Protein AF-A0A2D4G694-F1 (afdb_monomer)

Secondary structure (DSSP, 8-state):
-HHHHHHHHHHHHHHHHHTT--THHHHHHHHHHHHHS----TTSPPPP--SHHHHHHHHHHHHHHHHHHHHHHHHHHGGGSSS-HHHHHHHHTT----PPPTTSHHHHHH-

Structure (mmCIF, N/CA/C/O backbone):
data_AF-A0A2D4G694-F1
#
_entry.id   AF-A0A2D4G694-F1
#
loop_
_atom_site.group_PDB
_atom_site.id
_atom_site.type_symbol
_atom_site.label_atom_id
_atom_site.label_alt_id
_atom_site.label_comp_id
_atom_site.label_asym_id
_atom_site.label_entity_id
_atom_site.label_seq_id
_atom_site.pdbx_PDB_ins_code
_atom_site.Cartn_x
_atom_site.Cartn_y
_atom_site.Cartn_z
_atom_site.occupancy
_atom_site.B_iso_or_equiv
_atom_site.auth_seq_id
_atom_site.auth_comp_id
_atom_site.auth_asym_id
_atom_site.auth_atom_id
_atom_site.pdbx_PDB_model_num
ATOM 1 N N . GLU A 1 1 ? 14.574 1.751 2.445 1.00 80.50 1 GLU A N 1
ATOM 2 C CA . GLU A 1 1 ? 14.260 2.100 3.844 1.00 80.50 1 GLU A CA 1
ATOM 3 C C . GLU A 1 1 ? 12.812 2.546 4.021 1.00 80.50 1 GLU A C 1
ATOM 5 O O . GLU A 1 1 ? 12.095 1.876 4.748 1.00 80.50 1 GLU A O 1
ATOM 10 N N . GLN A 1 2 ? 12.331 3.571 3.306 1.00 91.31 2 GLN A N 1
ATOM 11 C CA . GLN A 1 2 ? 10.961 4.085 3.483 1.00 91.31 2 GLN A CA 1
ATOM 12 C C . GLN A 1 2 ? 9.839 3.073 3.176 1.00 91.31 2 GLN A C 1
ATOM 14 O O . GLN A 1 2 ? 8.972 2.875 4.018 1.00 91.31 2 GLN A O 1
ATOM 19 N N . ILE A 1 3 ? 9.884 2.369 2.035 1.00 94.50 3 ILE A N 1
ATOM 20 C CA . ILE A 1 3 ? 8.874 1.343 1.687 1.00 94.50 3 ILE A CA 1
ATOM 21 C C . ILE A 1 3 ? 8.835 0.216 2.726 1.00 94.50 3 ILE A C 1
ATOM 23 O O . ILE A 1 3 ? 7.771 -0.180 3.187 1.00 94.50 3 ILE A O 1
ATOM 27 N N . GLN A 1 4 ? 10.004 -0.252 3.171 1.00 95.25 4 GLN A N 1
ATOM 28 C CA . GLN A 1 4 ? 10.092 -1.274 4.213 1.00 95.25 4 GLN A CA 1
ATOM 29 C C . GLN A 1 4 ? 9.545 -0.767 5.556 1.00 95.25 4 GLN A C 1
ATOM 31 O O . GLN A 1 4 ? 8.874 -1.513 6.265 1.00 95.25 4 GLN A O 1
ATOM 36 N N . ALA A 1 5 ? 9.795 0.499 5.903 1.00 96.38 5 ALA A N 1
ATOM 37 C CA . ALA A 1 5 ? 9.192 1.128 7.074 1.00 96.38 5 ALA A CA 1
ATOM 38 C C . ALA A 1 5 ? 7.664 1.256 6.936 1.00 96.38 5 ALA A C 1
ATOM 40 O O . ALA A 1 5 ? 6.967 1.055 7.924 1.00 96.38 5 ALA A O 1
ATOM 41 N N . GLY A 1 6 ? 7.155 1.513 5.726 1.00 97.75 6 GLY A N 1
ATOM 42 C CA . GLY A 1 6 ? 5.727 1.488 5.400 1.00 97.75 6 GLY A CA 1
ATOM 43 C C . GLY A 1 6 ? 5.088 0.117 5.606 1.00 97.75 6 GLY A C 1
ATOM 44 O O . GLY A 1 6 ? 4.036 0.024 6.226 1.00 97.75 6 GLY A O 1
ATOM 45 N N . TYR A 1 7 ? 5.741 -0.964 5.169 1.00 98.06 7 TYR A N 1
ATOM 46 C CA . TYR A 1 7 ? 5.254 -2.322 5.445 1.00 98.06 7 TYR A CA 1
ATOM 47 C C . TYR A 1 7 ? 5.227 -2.625 6.947 1.00 98.06 7 TYR A C 1
ATOM 49 O O . TYR A 1 7 ? 4.251 -3.183 7.442 1.00 98.06 7 TYR A O 1
ATOM 57 N N . ARG A 1 8 ? 6.263 -2.222 7.695 1.00 98.06 8 ARG A N 1
ATOM 58 C CA . ARG A 1 8 ? 6.315 -2.421 9.155 1.00 98.06 8 ARG A CA 1
ATOM 59 C C . ARG A 1 8 ? 5.211 -1.660 9.890 1.00 98.06 8 ARG A C 1
ATOM 61 O O . ARG A 1 8 ? 4.634 -2.199 10.829 1.00 98.06 8 ARG A O 1
ATOM 68 N N . SER A 1 9 ? 4.903 -0.427 9.490 1.00 98.00 9 SER A N 1
ATOM 69 C CA . SER A 1 9 ? 3.782 0.315 10.080 1.00 98.00 9 SER A CA 1
ATOM 70 C C . SER A 1 9 ? 2.431 -0.273 9.664 1.00 98.00 9 SER A C 1
ATOM 72 O O . SER A 1 9 ? 1.537 -0.379 10.499 1.00 98.00 9 SER A O 1
ATOM 74 N N . LEU A 1 10 ? 2.295 -0.769 8.431 1.00 97.69 10 LEU A N 1
ATOM 75 C CA . LEU A 1 10 ? 1.078 -1.447 7.976 1.00 97.69 10 LEU A CA 1
ATOM 76 C C . LEU A 1 10 ? 0.824 -2.771 8.725 1.00 97.69 10 LEU A C 1
ATOM 78 O O . LEU A 1 10 ? -0.321 -3.085 9.040 1.00 97.69 10 LEU A O 1
ATOM 82 N N . GLN A 1 11 ? 1.873 -3.506 9.111 1.00 97.88 11 GLN A N 1
ATOM 83 C CA . GLN A 1 11 ? 1.762 -4.691 9.979 1.00 97.88 11 GLN A CA 1
ATOM 84 C C . GLN A 1 11 ? 1.180 -4.361 11.363 1.00 97.88 11 GLN A C 1
ATOM 86 O O . GLN A 1 11 ? 0.454 -5.172 11.936 1.00 97.88 11 GLN A O 1
ATOM 91 N N . LYS A 1 12 ? 1.451 -3.165 11.905 1.00 97.75 12 LYS A N 1
ATOM 92 C CA . LYS A 1 12 ? 0.840 -2.718 13.169 1.00 97.75 12 LYS A CA 1
ATOM 93 C C . LYS A 1 12 ? -0.661 -2.489 13.010 1.00 97.75 12 LYS A C 1
ATOM 95 O O . LYS A 1 12 ? -1.432 -2.880 13.884 1.00 97.75 12 LYS A O 1
ATOM 100 N N . VAL A 1 13 ? -1.079 -1.913 11.881 1.00 97.69 13 VAL A N 1
ATOM 101 C CA . VAL A 1 13 ? -2.501 -1.765 11.533 1.00 97.69 13 VAL A CA 1
ATOM 102 C C . VAL A 1 13 ? -3.154 -3.141 11.388 1.00 97.69 13 VAL A C 1
ATOM 104 O O . VAL A 1 13 ? -4.198 -3.384 11.986 1.00 97.69 13 VAL A O 1
ATOM 107 N N . GLU A 1 14 ? -2.517 -4.073 10.675 1.00 97.56 14 GLU A N 1
ATOM 108 C CA . GLU A 1 14 ? -3.010 -5.447 10.533 1.00 97.56 14 GLU A CA 1
ATOM 109 C C . GLU A 1 14 ? -3.197 -6.132 11.895 1.00 97.56 14 GLU A C 1
ATOM 111 O O . GLU A 1 14 ? -4.232 -6.753 12.138 1.00 97.56 14 GLU A O 1
ATOM 116 N N . ALA A 1 15 ? -2.228 -5.993 12.805 1.00 97.25 15 ALA A N 1
ATOM 117 C CA . ALA A 1 15 ? -2.334 -6.527 14.158 1.00 97.25 15 ALA A CA 1
ATOM 118 C C . ALA A 1 15 ? -3.532 -5.927 14.909 1.00 97.25 15 ALA A C 1
ATOM 120 O O . ALA A 1 15 ? -4.286 -6.668 15.541 1.00 97.25 15 ALA A O 1
ATOM 121 N N . CYS A 1 16 ? -3.764 -4.615 14.793 1.00 96.69 16 CYS A N 1
ATOM 122 C CA . CYS A 1 16 ? -4.937 -3.978 15.392 1.00 96.69 16 CYS A CA 1
ATOM 123 C C . CYS A 1 16 ? -6.240 -4.581 14.852 1.00 96.69 16 CYS A C 1
ATOM 125 O O . CYS A 1 16 ? -7.122 -4.916 15.638 1.00 96.69 16 CYS A O 1
ATOM 127 N N . LEU A 1 17 ? -6.344 -4.794 13.537 1.00 95.31 17 LEU A N 1
ATOM 128 C CA . LEU A 1 17 ? -7.531 -5.394 12.919 1.00 95.31 17 LEU A CA 1
ATOM 129 C C . LEU A 1 17 ? -7.740 -6.853 13.351 1.00 95.31 17 LEU A C 1
ATOM 131 O O . LEU A 1 17 ? -8.853 -7.225 13.718 1.00 95.31 17 LEU A O 1
ATOM 135 N N . LYS A 1 18 ? -6.676 -7.668 13.369 1.00 94.62 18 LYS A N 1
ATOM 136 C CA . LYS A 1 18 ? -6.729 -9.083 13.790 1.00 94.62 18 LYS A CA 1
ATOM 137 C C . LYS A 1 18 ? -7.230 -9.240 15.224 1.00 94.62 18 LYS A C 1
ATOM 139 O O . LYS A 1 18 ? -8.036 -10.121 15.500 1.00 94.62 18 LYS A O 1
ATOM 144 N N . TRP A 1 19 ? -6.779 -8.368 16.121 1.00 93.75 19 TRP A N 1
ATOM 145 C CA . TRP A 1 19 ? -7.164 -8.390 17.533 1.00 93.75 19 TRP A CA 1
ATOM 146 C C . TRP A 1 19 ? -8.367 -7.491 17.850 1.00 93.75 19 TRP A C 1
ATOM 148 O O . TRP A 1 19 ? -8.655 -7.261 19.022 1.00 93.75 19 TRP A O 1
ATOM 158 N N . SER A 1 20 ? -9.067 -6.975 16.829 1.00 90.56 20 SER A N 1
ATOM 159 C CA . SER A 1 20 ? -10.215 -6.063 16.973 1.00 90.56 20 SER A CA 1
ATOM 160 C C . SER A 1 20 ? -9.936 -4.855 17.883 1.00 90.56 20 SER A C 1
ATOM 162 O O . SER A 1 20 ? -10.821 -4.366 18.587 1.00 90.56 20 SER A O 1
ATOM 164 N N . GLN A 1 21 ? -8.695 -4.362 17.880 1.00 88.38 21 GLN A N 1
ATOM 165 C CA . GLN A 1 21 ? -8.306 -3.153 18.597 1.00 88.38 21 GLN A CA 1
ATOM 166 C C . GLN A 1 21 ? -8.860 -1.933 17.861 1.00 88.38 21 GLN A C 1
ATOM 168 O O . GLN A 1 21 ? -8.722 -1.792 16.646 1.00 88.38 21 GLN A O 1
ATOM 173 N N . THR A 1 22 ? -9.495 -1.035 18.609 1.00 88.06 22 THR A N 1
ATOM 174 C CA . THR A 1 22 ? -10.171 0.149 18.069 1.00 88.06 22 THR A CA 1
ATOM 175 C C . THR A 1 22 ? -9.760 1.404 18.839 1.00 88.06 22 THR A C 1
ATOM 177 O O . THR A 1 22 ? -8.979 1.346 19.790 1.00 88.06 22 THR A O 1
ATOM 180 N N . GLY A 1 23 ? -10.263 2.566 18.418 1.00 91.88 23 GLY A N 1
ATOM 181 C CA . GLY A 1 23 ? -10.018 3.826 19.116 1.00 91.88 23 GLY A CA 1
ATOM 182 C C . GLY A 1 23 ? -8.592 4.339 18.922 1.00 91.88 23 GLY A C 1
ATOM 183 O O . GLY A 1 23 ? -8.109 4.412 17.790 1.00 91.88 23 GLY A O 1
ATOM 184 N N . SER A 1 24 ? -7.935 4.725 20.018 1.00 94.50 24 SER A N 1
ATOM 185 C CA . SER A 1 24 ? -6.627 5.393 19.994 1.00 94.50 24 SER A CA 1
ATOM 186 C C . SER A 1 24 ? -5.519 4.528 19.397 1.00 94.50 24 SER A C 1
ATOM 188 O O . SER A 1 24 ? -4.709 5.042 18.634 1.00 94.50 24 SER A O 1
ATOM 190 N N . VAL A 1 25 ? -5.513 3.222 19.677 1.00 95.56 25 VAL A N 1
ATOM 191 C CA . VAL A 1 25 ? -4.440 2.323 19.225 1.00 95.56 25 VAL A CA 1
ATOM 192 C C . VAL A 1 25 ? -4.448 2.170 17.702 1.00 95.56 25 VAL A C 1
ATOM 194 O O . VAL A 1 25 ? -3.413 2.311 17.052 1.00 95.56 25 VAL A O 1
ATOM 197 N N . LEU A 1 26 ? -5.632 1.966 17.112 1.00 96.69 26 LEU A N 1
ATOM 198 C CA . LEU A 1 26 ? -5.776 1.893 15.656 1.00 96.69 26 LEU A CA 1
ATOM 199 C C . LEU A 1 26 ? -5.451 3.238 14.991 1.00 96.69 26 LEU A C 1
ATOM 201 O O . LEU A 1 26 ? -4.830 3.266 13.928 1.00 96.69 26 LEU A O 1
ATOM 205 N N . LEU A 1 27 ? -5.857 4.349 15.615 1.00 96.88 27 LEU A N 1
ATOM 206 C CA . LEU A 1 27 ? -5.547 5.697 15.138 1.00 96.88 27 LEU A CA 1
ATOM 207 C C . LEU A 1 27 ? -4.037 5.947 15.104 1.00 96.88 27 LEU A C 1
ATOM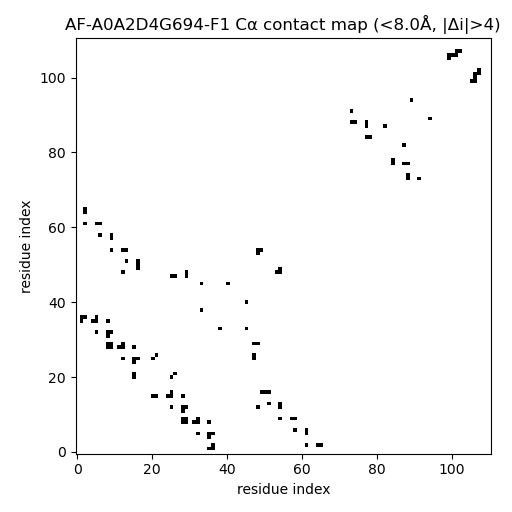 209 O O . LEU A 1 27 ? -3.525 6.425 14.096 1.00 96.88 27 LEU A O 1
ATOM 213 N N . GLU A 1 28 ? -3.322 5.591 16.167 1.00 97.56 28 GLU A N 1
ATOM 214 C CA . GLU A 1 28 ? -1.872 5.757 16.245 1.00 97.56 28 GLU A CA 1
ATOM 215 C C . GLU A 1 28 ? -1.145 4.894 15.207 1.00 97.56 28 GLU A C 1
ATOM 217 O O . GLU A 1 28 ? -0.273 5.397 14.498 1.00 97.56 28 GLU A O 1
ATOM 222 N N . ALA A 1 29 ? -1.572 3.641 15.018 1.00 97.94 29 ALA A N 1
ATOM 223 C CA . ALA A 1 29 ? -1.031 2.773 13.974 1.00 97.94 29 ALA A CA 1
ATOM 224 C C . ALA A 1 29 ? -1.256 3.347 12.558 1.00 97.94 29 ALA A C 1
ATOM 226 O O . ALA A 1 29 ? -0.342 3.335 11.729 1.00 97.94 29 ALA A O 1
ATOM 227 N N . CYS A 1 30 ? -2.445 3.898 12.280 1.00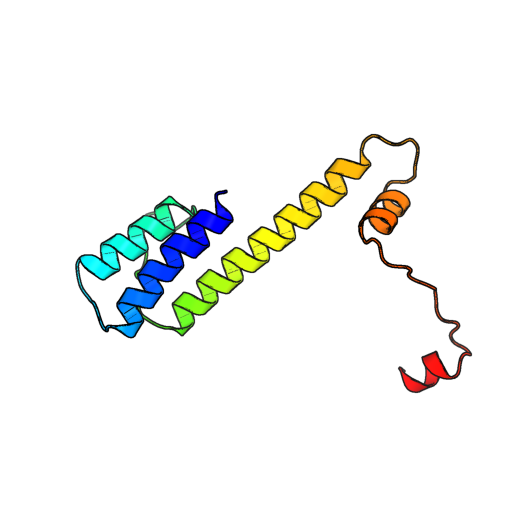 97.94 30 CYS A N 1
ATOM 228 C CA . CYS A 1 30 ? -2.731 4.560 11.003 1.00 97.94 30 CYS A CA 1
ATOM 229 C C . CYS A 1 30 ? -1.887 5.833 10.818 1.00 97.94 30 CYS A C 1
ATOM 231 O O . CYS A 1 30 ? -1.330 6.051 9.743 1.00 97.94 30 CYS A O 1
ATOM 233 N N . ASN A 1 31 ? -1.745 6.653 11.863 1.00 97.31 31 ASN A N 1
ATOM 234 C CA . ASN A 1 31 ? -0.925 7.866 11.831 1.00 97.31 31 ASN A CA 1
ATOM 235 C C . ASN A 1 31 ? 0.550 7.542 11.576 1.00 97.31 31 ASN A C 1
ATOM 237 O O . ASN A 1 31 ? 1.205 8.221 10.782 1.00 97.31 31 ASN A O 1
ATOM 241 N N . GLU A 1 32 ? 1.071 6.480 12.194 1.00 97.75 32 GLU A N 1
ATOM 242 C CA . GLU A 1 32 ? 2.424 6.003 11.924 1.00 97.75 32 GLU A CA 1
ATOM 243 C C . GLU A 1 32 ? 2.577 5.604 10.451 1.00 97.75 32 GLU A C 1
ATOM 245 O O . GLU A 1 32 ? 3.550 6.000 9.806 1.00 97.75 32 GLU A O 1
ATOM 250 N N . PHE A 1 33 ? 1.607 4.880 9.883 1.00 98.31 33 PHE A N 1
ATOM 251 C CA . PHE A 1 33 ? 1.621 4.527 8.463 1.00 98.31 33 PHE A CA 1
ATOM 252 C C . PHE A 1 33 ? 1.654 5.760 7.549 1.00 98.31 33 PHE A C 1
ATOM 254 O O . PHE A 1 33 ? 2.553 5.860 6.711 1.00 98.31 33 PHE A O 1
ATOM 261 N N . TYR A 1 34 ? 0.760 6.731 7.750 1.00 97.62 34 TYR A N 1
ATOM 262 C CA . TYR A 1 34 ? 0.711 7.947 6.927 1.00 97.62 34 TYR A CA 1
ATOM 263 C C . TYR A 1 34 ? 1.909 8.882 7.125 1.00 97.62 34 TYR A C 1
ATOM 265 O O . TYR A 1 34 ? 2.263 9.629 6.218 1.00 97.62 34 TYR A O 1
ATOM 273 N N . THR A 1 35 ? 2.587 8.802 8.271 1.00 95.94 35 THR A N 1
ATOM 274 C CA . THR A 1 35 ? 3.855 9.512 8.495 1.00 95.94 35 THR A CA 1
ATOM 275 C C . THR A 1 35 ? 5.006 8.862 7.722 1.00 95.94 35 THR A C 1
ATOM 277 O O . THR A 1 35 ? 5.895 9.551 7.225 1.00 95.94 35 THR A O 1
ATOM 280 N N . ARG A 1 36 ? 5.018 7.526 7.599 1.00 96.88 36 ARG A N 1
ATOM 281 C CA . ARG A 1 36 ? 6.035 6.808 6.809 1.00 96.88 36 ARG A CA 1
ATOM 282 C C . ARG A 1 36 ? 5.797 6.937 5.309 1.00 96.88 36 ARG A C 1
ATOM 284 O O . ARG A 1 36 ? 6.767 7.023 4.554 1.00 96.88 36 ARG A O 1
ATOM 291 N N . ILE A 1 37 ? 4.535 6.932 4.889 1.00 97.06 37 ILE A N 1
ATOM 292 C CA . ILE A 1 37 ? 4.118 6.942 3.488 1.00 97.06 37 ILE A CA 1
ATOM 293 C C . ILE A 1 37 ? 3.273 8.192 3.241 1.00 97.06 37 ILE A C 1
ATOM 295 O O . ILE A 1 37 ? 2.084 8.185 3.571 1.00 97.06 37 ILE A O 1
ATOM 299 N N . PRO A 1 38 ? 3.862 9.254 2.660 1.00 94.12 38 PRO A N 1
ATOM 300 C CA . PRO A 1 38 ? 3.146 10.479 2.346 1.00 94.12 38 PRO A CA 1
ATOM 301 C C . PRO A 1 38 ? 1.930 10.196 1.467 1.00 94.12 38 PRO A C 1
ATOM 303 O O . PRO A 1 38 ? 2.017 9.475 0.475 1.00 94.12 38 PRO A O 1
ATOM 306 N N . HIS A 1 39 ? 0.800 10.772 1.848 1.00 95.12 39 HIS A N 1
ATOM 307 C CA . HIS A 1 39 ? -0.446 10.730 1.099 1.00 95.12 39 HIS A CA 1
ATOM 308 C C . HIS A 1 39 ? -0.983 12.151 0.997 1.00 95.12 39 HIS A C 1
ATOM 310 O O . HIS A 1 39 ? -0.871 12.926 1.948 1.00 95.12 39 HIS A O 1
ATOM 316 N N . ASP A 1 40 ? -1.603 12.469 -0.131 1.00 95.44 40 ASP A N 1
ATOM 317 C CA . ASP A 1 40 ? -2.352 13.708 -0.271 1.00 95.44 40 ASP A CA 1
ATOM 318 C C . ASP A 1 40 ? -3.821 13.471 0.099 1.00 95.44 40 ASP A C 1
ATOM 320 O O . ASP A 1 40 ? -4.558 12.777 -0.604 1.00 95.44 40 ASP A O 1
ATOM 324 N N . PHE A 1 41 ? -4.235 14.032 1.234 1.00 94.12 41 PHE A N 1
ATOM 325 C CA . PHE A 1 41 ? -5.630 14.046 1.682 1.00 94.12 41 PHE A CA 1
ATOM 326 C C . PHE A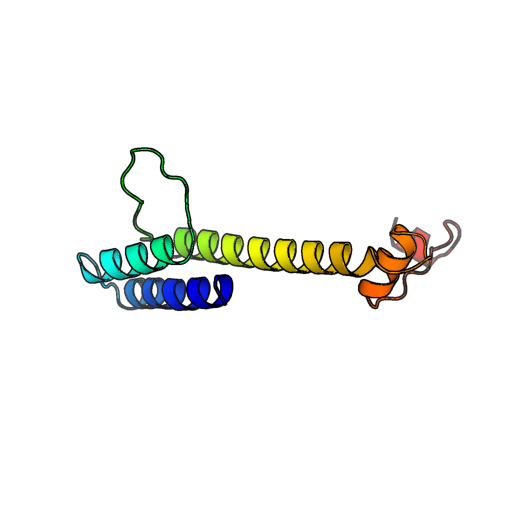 1 41 ? -6.275 15.436 1.536 1.00 94.12 41 PHE A C 1
ATOM 328 O O . PHE A 1 41 ? -7.437 15.626 1.916 1.00 94.12 41 PHE A O 1
ATOM 335 N N . GLY A 1 42 ? -5.546 16.423 1.005 1.00 95.06 42 GLY A N 1
ATOM 336 C CA . GLY A 1 42 ? -5.937 17.828 1.036 1.00 95.06 42 GLY A CA 1
ATOM 337 C C . GLY A 1 42 ? -6.208 18.314 2.464 1.00 95.06 42 GLY A C 1
ATOM 338 O O . GLY A 1 42 ? -5.438 18.065 3.386 1.00 95.06 42 GLY A O 1
ATOM 339 N N . LEU A 1 43 ? -7.339 18.996 2.660 1.00 94.50 43 LEU A N 1
ATOM 340 C CA . LEU A 1 43 ? -7.773 19.506 3.970 1.00 94.50 43 LEU A CA 1
ATOM 341 C C . LEU A 1 43 ? -8.548 18.474 4.808 1.00 94.50 43 LEU A C 1
ATOM 343 O O . LEU A 1 43 ? -9.034 18.796 5.892 1.00 94.50 43 LEU A O 1
ATOM 347 N N . LYS A 1 44 ? -8.733 17.252 4.297 1.00 94.25 44 LYS A N 1
ATOM 348 C CA . LYS A 1 44 ? -9.493 16.214 4.995 1.00 94.25 44 LYS A CA 1
ATOM 349 C C . LYS A 1 44 ? -8.606 15.513 6.013 1.00 94.25 44 LYS A C 1
ATOM 351 O O . LYS A 1 44 ? -7.418 15.296 5.790 1.00 94.25 44 LYS A O 1
ATOM 356 N N . THR A 1 45 ? -9.214 15.092 7.116 1.00 91.56 45 THR A N 1
ATOM 357 C CA . THR A 1 45 ? -8.548 14.216 8.079 1.00 91.56 45 THR A CA 1
ATOM 358 C C . THR A 1 45 ? -8.182 12.889 7.401 1.00 91.56 45 THR A C 1
ATOM 360 O O . THR A 1 45 ? -9.049 12.307 6.739 1.00 91.56 45 THR A O 1
ATOM 363 N N . PRO A 1 46 ? -6.942 12.389 7.567 1.00 95.00 46 PRO A N 1
ATOM 364 C CA . PRO A 1 46 ? -6.547 11.083 7.054 1.00 95.00 46 PRO A CA 1
ATOM 365 C C . PRO A 1 46 ? -7.527 9.983 7.500 1.00 95.00 46 PRO A C 1
ATOM 367 O O . PRO A 1 46 ? -7.840 9.889 8.691 1.00 95.00 46 PRO A O 1
ATOM 370 N N . PRO A 1 47 ? -8.041 9.153 6.576 1.00 95.62 47 PRO A N 1
ATOM 371 C CA . PRO A 1 47 ? -8.995 8.107 6.915 1.00 95.62 47 PRO A CA 1
ATOM 372 C C . PRO A 1 47 ? -8.310 6.967 7.674 1.00 95.62 47 PRO A C 1
ATOM 374 O O . PRO A 1 47 ? -7.186 6.582 7.359 1.00 95.62 47 PRO A O 1
ATOM 377 N N . LEU A 1 48 ? -9.000 6.375 8.647 1.00 96.81 48 LEU A N 1
ATOM 378 C CA . LEU A 1 48 ? -8.527 5.148 9.292 1.00 96.81 48 LEU A CA 1
ATOM 379 C C . LEU A 1 48 ? -8.639 3.957 8.341 1.00 96.81 48 LEU A C 1
ATOM 381 O O . LEU A 1 48 ? -9.599 3.859 7.583 1.00 96.81 48 LEU A O 1
ATOM 385 N N . ILE A 1 49 ? -7.704 3.021 8.466 1.00 97.62 49 ILE A N 1
ATOM 386 C CA . ILE A 1 49 ? -7.751 1.719 7.803 1.00 97.62 49 ILE A CA 1
ATOM 387 C C . ILE A 1 49 ? -8.492 0.771 8.750 1.00 97.62 49 ILE A C 1
ATOM 389 O O . ILE A 1 49 ? -7.954 0.378 9.784 1.00 97.62 49 ILE A O 1
ATOM 393 N N . LYS A 1 50 ? -9.753 0.462 8.449 1.00 95.56 50 LYS A N 1
ATOM 394 C CA . LYS A 1 50 ? -10.662 -0.283 9.339 1.00 95.56 50 LYS A CA 1
ATOM 395 C C . LYS A 1 50 ? -10.976 -1.687 8.839 1.00 95.56 50 LYS A C 1
ATOM 397 O O . LYS A 1 50 ? -11.505 -2.497 9.594 1.00 95.56 50 LYS A O 1
ATOM 402 N N . THR A 1 51 ? -10.695 -1.970 7.573 1.00 96.12 51 THR A N 1
ATOM 403 C CA . THR A 1 51 ? -11.032 -3.245 6.938 1.00 96.12 51 THR A CA 1
ATOM 404 C C . THR A 1 51 ? -9.802 -3.917 6.343 1.00 96.12 51 THR A C 1
ATOM 406 O O . THR A 1 51 ? -8.834 -3.262 5.955 1.00 96.12 51 THR A O 1
ATOM 409 N N . LEU A 1 52 ? -9.855 -5.247 6.216 1.00 95.56 52 LEU A N 1
ATOM 410 C CA . LEU A 1 52 ? -8.812 -6.007 5.520 1.00 95.56 52 LEU A CA 1
ATOM 411 C C . LEU A 1 52 ? -8.689 -5.599 4.047 1.00 95.56 52 LEU A C 1
ATOM 413 O O . LEU A 1 52 ? -7.593 -5.632 3.499 1.00 95.56 52 LEU A O 1
ATOM 417 N N . LYS A 1 53 ? -9.791 -5.163 3.424 1.00 97.44 53 LYS A N 1
ATOM 418 C CA . LYS A 1 53 ? -9.785 -4.656 2.050 1.00 97.44 53 LYS A CA 1
ATOM 419 C C . LYS A 1 53 ? -8.958 -3.373 1.932 1.00 97.44 53 LYS A C 1
ATOM 421 O O . LYS A 1 53 ? -8.051 -3.318 1.113 1.00 97.44 53 LYS A O 1
ATOM 426 N N . GLU A 1 54 ? -9.216 -2.378 2.781 1.00 97.88 54 GLU A N 1
ATOM 427 C CA . GLU A 1 54 ? -8.433 -1.131 2.802 1.00 97.88 54 GLU A CA 1
ATOM 428 C C . GLU A 1 54 ? -6.955 -1.408 3.118 1.00 97.88 54 GLU A C 1
ATOM 430 O O . GLU A 1 54 ? -6.065 -0.809 2.520 1.00 97.88 54 GLU A O 1
ATOM 435 N N . LEU A 1 55 ? -6.674 -2.347 4.031 1.00 97.88 55 LEU A N 1
ATOM 436 C CA . LEU A 1 55 ? -5.310 -2.781 4.334 1.00 97.88 55 LEU A CA 1
ATOM 437 C C . LEU A 1 55 ? -4.620 -3.372 3.091 1.00 97.88 55 LEU A C 1
ATOM 439 O O . LEU A 1 55 ? -3.473 -3.030 2.801 1.00 97.88 55 LEU A O 1
ATOM 443 N N . GLN A 1 56 ? -5.320 -4.229 2.345 1.00 97.81 56 GLN A N 1
ATOM 444 C CA . GLN A 1 56 ? -4.814 -4.838 1.117 1.00 97.81 56 GLN A CA 1
ATOM 445 C C . GLN A 1 56 ? -4.553 -3.790 0.028 1.00 97.81 56 GLN A C 1
ATOM 447 O O . GLN A 1 56 ? -3.506 -3.837 -0.613 1.00 97.81 56 GLN A O 1
ATOM 452 N N . GLU A 1 57 ? -5.434 -2.801 -0.130 1.00 98.12 57 GLU A N 1
ATOM 453 C CA . GLU A 1 57 ? -5.223 -1.674 -1.050 1.00 98.12 57 GLU A CA 1
ATOM 454 C C . GLU A 1 57 ? -3.940 -0.895 -0.697 1.00 98.12 57 GLU A C 1
ATOM 456 O O . GLU A 1 57 ? -3.165 -0.519 -1.579 1.00 98.12 57 GLU A O 1
ATOM 461 N N . LYS A 1 58 ? -3.651 -0.697 0.598 1.00 98.06 58 LYS A N 1
ATOM 462 C CA . LYS A 1 58 ? -2.389 -0.075 1.039 1.00 98.06 58 LYS A CA 1
ATOM 463 C C . LYS A 1 58 ? -1.166 -0.961 0.807 1.00 98.06 58 LYS A C 1
ATOM 465 O O . LYS A 1 58 ? -0.097 -0.433 0.502 1.00 98.06 58 LYS A O 1
ATOM 470 N N . ALA A 1 59 ? -1.300 -2.279 0.926 1.00 98.00 59 ALA A N 1
ATOM 471 C CA . ALA A 1 59 ? -0.216 -3.209 0.616 1.00 98.00 59 ALA A CA 1
ATOM 472 C C . ALA A 1 59 ? 0.124 -3.199 -0.884 1.00 98.00 59 ALA A C 1
ATOM 474 O O . ALA A 1 59 ? 1.301 -3.120 -1.234 1.00 98.00 59 ALA A O 1
ATOM 475 N N . GLN A 1 60 ? -0.895 -3.183 -1.749 1.00 98.19 60 GLN A N 1
ATOM 476 C CA . GLN A 1 60 ? -0.737 -3.067 -3.204 1.00 98.19 60 GLN A CA 1
ATOM 477 C C . GLN A 1 60 ? -0.094 -1.735 -3.608 1.00 98.19 60 GLN A C 1
ATOM 479 O O . GLN A 1 60 ? 0.775 -1.700 -4.475 1.00 98.19 60 GLN A O 1
ATOM 484 N N . LEU A 1 61 ? -0.452 -0.635 -2.936 1.00 97.56 61 LEU A N 1
ATOM 485 C CA . LEU A 1 61 ? 0.224 0.651 -3.128 1.00 97.56 61 LEU A CA 1
ATOM 486 C C . LEU A 1 61 ? 1.733 0.549 -2.846 1.00 97.56 61 LEU A C 1
ATOM 488 O O . LEU A 1 61 ? 2.541 1.044 -3.629 1.00 97.56 61 LEU A O 1
ATOM 492 N N . LEU A 1 62 ? 2.128 -0.077 -1.732 1.00 97.88 62 LEU A N 1
ATOM 493 C CA . LEU A 1 62 ? 3.544 -0.244 -1.384 1.00 97.88 62 LEU A CA 1
ATOM 494 C C . LEU A 1 62 ? 4.299 -1.128 -2.385 1.00 97.88 62 LEU A C 1
ATOM 496 O O . LEU A 1 62 ? 5.468 -0.857 -2.667 1.00 97.88 62 LEU A O 1
ATOM 500 N N . GLU A 1 63 ? 3.634 -2.154 -2.912 1.00 97.44 63 GLU A N 1
ATOM 501 C CA . GLU A 1 63 ? 4.180 -3.060 -3.923 1.00 97.44 63 GLU A CA 1
ATOM 502 C C . GLU A 1 63 ? 4.465 -2.304 -5.223 1.00 97.44 63 GLU A C 1
ATOM 504 O O . GLU A 1 63 ? 5.619 -2.247 -5.654 1.00 97.44 63 GLU A O 1
ATOM 509 N N . ALA A 1 64 ? 3.469 -1.582 -5.745 1.00 97.31 64 ALA A N 1
ATOM 510 C CA . ALA A 1 64 ? 3.615 -0.754 -6.940 1.00 97.31 64 ALA A CA 1
ATOM 511 C C . ALA A 1 64 ? 4.730 0.299 -6.791 1.00 97.31 64 ALA A C 1
ATOM 513 O O . ALA A 1 64 ? 5.546 0.497 -7.691 1.00 97.31 64 ALA A O 1
ATOM 514 N N . LEU A 1 65 ? 4.833 0.954 -5.627 1.00 96.19 65 LEU A N 1
ATOM 515 C CA . LEU A 1 65 ? 5.923 1.899 -5.354 1.00 96.19 65 LEU A CA 1
ATOM 516 C C . LEU A 1 65 ? 7.302 1.220 -5.340 1.00 96.19 65 LEU A C 1
ATOM 518 O O . LEU A 1 65 ? 8.301 1.832 -5.733 1.00 96.19 65 LEU A O 1
ATOM 522 N N . SER A 1 66 ? 7.385 -0.029 -4.872 1.00 95.38 66 SER A N 1
ATOM 523 C CA . SER A 1 66 ? 8.628 -0.797 -4.898 1.00 95.38 66 SER A CA 1
ATOM 524 C C . SER A 1 66 ? 9.050 -1.121 -6.330 1.00 95.38 66 SER A C 1
ATOM 526 O O . SER A 1 66 ? 10.218 -0.914 -6.662 1.00 95.38 66 SER A O 1
ATOM 528 N N . GLU 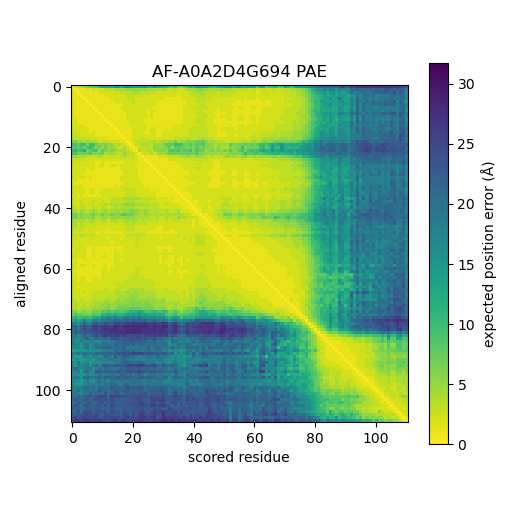A 1 67 ? 8.111 -1.558 -7.169 1.00 95.31 67 GLU A N 1
ATOM 529 C CA . GLU A 1 67 ? 8.338 -1.855 -8.588 1.00 95.31 67 GLU A CA 1
ATOM 530 C C . GLU A 1 67 ? 8.787 -0.616 -9.365 1.00 95.31 67 GLU A C 1
ATOM 532 O O . GLU A 1 67 ? 9.834 -0.647 -10.012 1.00 95.31 67 GLU A O 1
ATOM 537 N N . ILE A 1 68 ? 8.082 0.514 -9.216 1.00 94.56 68 ILE A N 1
ATOM 538 C CA . ILE A 1 68 ? 8.451 1.788 -9.857 1.00 94.56 68 ILE A CA 1
ATOM 539 C C . ILE A 1 68 ? 9.880 2.187 -9.479 1.00 94.56 68 ILE A C 1
ATOM 541 O O . ILE A 1 68 ? 10.675 2.576 -10.332 1.00 94.56 68 ILE A O 1
ATOM 545 N N . ARG A 1 69 ? 10.246 2.066 -8.198 1.00 90.88 69 ARG A N 1
ATOM 546 C CA . ARG A 1 69 ? 11.601 2.390 -7.733 1.00 90.88 69 ARG A CA 1
ATOM 547 C C . ARG A 1 69 ? 12.659 1.475 -8.350 1.00 90.88 69 ARG A C 1
ATOM 549 O O . ARG A 1 69 ? 13.762 1.948 -8.621 1.00 90.88 69 ARG A O 1
ATOM 556 N N . ILE A 1 70 ? 12.365 0.186 -8.515 1.00 89.44 70 ILE A N 1
ATOM 557 C CA . ILE A 1 70 ? 13.271 -0.754 -9.186 1.00 89.44 70 ILE A CA 1
ATOM 558 C C . ILE A 1 70 ? 13.433 -0.341 -10.653 1.00 89.44 70 ILE A C 1
ATOM 560 O O . ILE A 1 70 ? 14.566 -0.164 -11.090 1.00 89.44 70 ILE A O 1
ATOM 564 N N . GLY A 1 71 ? 12.331 -0.071 -11.359 1.00 88.31 71 GLY A N 1
ATOM 565 C CA . GLY A 1 71 ? 12.357 0.390 -12.751 1.00 88.31 71 GLY A CA 1
ATOM 566 C C . GLY A 1 71 ? 13.124 1.703 -12.946 1.00 88.31 71 GLY A C 1
ATOM 567 O O . GLY A 1 71 ? 13.916 1.824 -13.870 1.00 88.31 71 GLY A O 1
ATOM 568 N N . ILE A 1 72 ? 12.984 2.675 -12.040 1.00 89.19 72 ILE A N 1
ATOM 569 C CA . ILE A 1 72 ? 13.760 3.927 -12.106 1.00 89.19 72 ILE A CA 1
ATOM 570 C C . ILE A 1 72 ? 15.258 3.665 -11.913 1.00 89.19 72 ILE A C 1
ATOM 572 O O . ILE A 1 72 ? 16.074 4.224 -12.643 1.00 89.19 72 ILE A O 1
ATOM 576 N N . LYS A 1 73 ? 15.638 2.827 -10.938 1.00 86.44 73 LYS A N 1
ATOM 577 C CA . LYS A 1 73 ? 17.052 2.483 -10.703 1.00 86.44 73 LYS A CA 1
ATOM 578 C C . LYS A 1 73 ? 17.687 1.804 -11.911 1.00 86.44 73 LYS A C 1
ATOM 580 O O . LYS A 1 73 ? 18.844 2.076 -12.210 1.00 86.44 73 LYS A O 1
ATOM 585 N N . HIS A 1 74 ? 16.921 0.937 -12.562 1.00 78.31 74 HIS A N 1
ATOM 586 C CA . HIS A 1 74 ? 17.289 0.253 -13.794 1.00 78.31 74 HIS A CA 1
ATOM 587 C C . HIS A 1 74 ? 17.618 1.273 -14.883 1.00 78.31 74 HIS A C 1
ATOM 589 O O . HIS A 1 74 ? 18.783 1.390 -15.237 1.00 78.31 74 HIS A O 1
ATOM 595 N N . VAL A 1 75 ? 16.668 2.143 -15.243 1.00 81.06 75 VAL A N 1
ATOM 596 C CA . VAL A 1 75 ? 16.853 3.198 -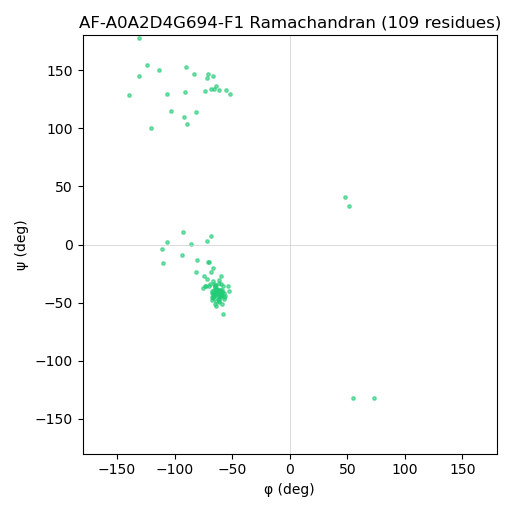16.262 1.00 81.06 75 VAL A CA 1
ATOM 597 C C . VAL A 1 75 ? 18.009 4.154 -15.933 1.00 81.06 75 VAL A C 1
ATOM 599 O O . VAL A 1 75 ? 18.714 4.623 -16.820 1.00 81.06 75 VAL A O 1
ATOM 602 N N . GLN A 1 76 ? 18.240 4.473 -14.658 1.00 77.62 76 GLN A N 1
ATOM 603 C CA . GLN A 1 76 ? 19.348 5.353 -14.260 1.00 77.62 76 GLN A CA 1
ATOM 604 C C . GLN A 1 76 ? 20.726 4.694 -14.394 1.00 77.62 76 GLN A C 1
ATOM 606 O O . GLN A 1 76 ? 21.705 5.395 -14.640 1.00 77.62 76 GLN A O 1
ATOM 611 N N . SER A 1 77 ? 20.821 3.370 -14.244 1.00 65.06 77 SER A N 1
ATOM 612 C CA . SER A 1 77 ? 22.089 2.642 -14.409 1.00 65.06 77 SER A CA 1
ATOM 613 C C . SER A 1 77 ? 22.578 2.586 -15.862 1.00 65.06 77 SER A C 1
ATOM 615 O O . SER A 1 77 ? 23.750 2.323 -16.106 1.00 65.06 77 SER A O 1
ATOM 617 N N . GLU A 1 78 ? 21.700 2.909 -16.808 1.00 60.28 78 GLU A N 1
ATOM 618 C CA . GLU A 1 78 ? 21.927 2.865 -18.255 1.00 60.28 78 GLU A CA 1
ATOM 619 C C . GLU A 1 78 ? 22.667 4.131 -18.748 1.00 60.28 78 GLU A C 1
ATOM 621 O O . GLU A 1 78 ? 23.419 4.114 -19.712 1.00 60.28 78 GLU A O 1
ATOM 626 N N . GLN A 1 79 ? 22.597 5.251 -18.023 1.00 57.69 79 GLN A N 1
ATOM 627 C CA . GLN A 1 79 ? 23.129 6.540 -18.497 1.00 57.69 79 GLN A CA 1
ATOM 628 C C . GLN A 1 79 ? 24.672 6.674 -18.541 1.00 57.69 79 GLN A C 1
ATOM 630 O O . GLN A 1 79 ? 25.165 7.755 -18.863 1.00 57.69 79 GLN A O 1
ATOM 635 N N . LEU A 1 80 ? 25.445 5.629 -18.217 1.00 56.41 80 LEU A N 1
ATOM 636 C CA . LEU A 1 80 ? 26.915 5.690 -18.107 1.00 56.41 80 LEU A CA 1
ATOM 637 C C . LEU A 1 80 ? 27.691 4.924 -19.188 1.00 56.41 80 LEU A C 1
ATOM 639 O O . LEU A 1 80 ? 28.917 5.023 -19.215 1.00 56.41 80 LEU A O 1
ATOM 643 N N . ASP A 1 81 ? 27.014 4.213 -20.087 1.00 55.31 81 ASP A N 1
ATOM 644 C CA . ASP A 1 81 ? 27.665 3.375 -21.099 1.00 55.31 81 ASP A CA 1
ATOM 645 C C . ASP A 1 81 ? 27.438 3.902 -22.526 1.00 55.31 81 ASP A C 1
ATOM 647 O O . ASP A 1 81 ? 26.404 4.487 -22.837 1.00 55.31 81 ASP A O 1
ATOM 651 N N . LEU A 1 82 ? 28.402 3.661 -23.424 1.00 68.06 82 LEU A N 1
ATOM 652 C CA . LEU A 1 82 ? 28.350 3.999 -24.865 1.00 68.06 82 LEU A CA 1
ATOM 653 C C . LEU A 1 82 ? 27.324 3.162 -25.662 1.00 68.06 82 LEU A C 1
ATOM 655 O O . LEU A 1 82 ? 27.297 3.197 -26.892 1.00 68.06 8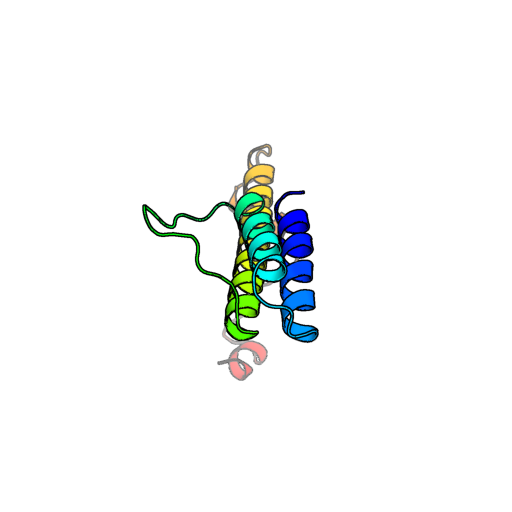2 LEU A O 1
ATOM 659 N N . GLU A 1 83 ? 26.528 2.365 -24.962 1.00 74.25 83 GLU A N 1
ATOM 660 C CA . GLU A 1 83 ? 25.575 1.410 -25.502 1.00 74.25 83 GLU A CA 1
ATOM 661 C C . GLU A 1 83 ? 24.200 2.070 -25.696 1.00 74.25 83 GLU A C 1
ATOM 663 O O . GLU A 1 83 ? 23.865 3.056 -25.039 1.00 74.25 83 GLU A O 1
ATOM 668 N N . HIS A 1 84 ? 23.405 1.575 -26.648 1.00 82.06 84 HIS A N 1
ATOM 669 C CA . HIS A 1 84 ? 22.087 2.148 -26.903 1.00 82.06 84 HIS A CA 1
ATOM 670 C C . HIS A 1 84 ? 21.189 1.950 -25.662 1.00 82.06 84 HIS A C 1
ATOM 672 O O . HIS A 1 84 ? 21.151 0.839 -25.133 1.00 82.06 84 HIS A O 1
ATOM 678 N N . PRO A 1 85 ? 20.409 2.955 -25.213 1.00 79.56 85 PRO A N 1
ATOM 679 C CA . PRO A 1 85 ? 19.603 2.846 -23.990 1.00 79.56 85 PRO A CA 1
ATOM 680 C C . PRO A 1 85 ? 18.672 1.624 -23.947 1.00 79.56 85 PRO A C 1
ATOM 682 O O . PRO A 1 85 ? 18.506 0.998 -22.908 1.00 79.56 85 PRO A O 1
ATOM 685 N N . LEU A 1 86 ? 18.105 1.223 -25.094 1.00 82.69 86 LEU A N 1
ATOM 686 C CA . LEU A 1 86 ? 17.281 0.005 -25.169 1.00 82.69 86 LEU A CA 1
ATOM 687 C C . LEU A 1 86 ? 18.076 -1.280 -24.894 1.00 82.69 86 LEU A C 1
ATOM 689 O O . LEU A 1 86 ? 17.538 -2.203 -24.285 1.00 82.69 86 LEU A O 1
ATOM 693 N N . ASP A 1 87 ? 19.337 -1.342 -25.321 1.00 83.94 87 ASP A N 1
ATOM 694 C CA . ASP A 1 87 ? 20.190 -2.518 -25.134 1.00 83.94 87 ASP A CA 1
ATOM 695 C C . ASP A 1 87 ? 20.603 -2.641 -23.662 1.00 83.94 87 ASP A C 1
ATOM 697 O O . ASP A 1 87 ? 20.640 -3.742 -23.109 1.00 83.94 87 ASP A O 1
ATOM 701 N N . GLN A 1 88 ? 20.827 -1.504 -22.997 1.00 79.12 88 GLN A N 1
ATOM 702 C CA . GLN A 1 88 ? 21.095 -1.467 -21.564 1.00 79.12 88 GLN A CA 1
ATOM 703 C C . GLN A 1 88 ? 19.852 -1.887 -20.768 1.00 79.12 88 GLN A C 1
ATOM 705 O O . GLN A 1 88 ? 19.962 -2.795 -19.948 1.00 79.12 88 GLN A O 1
ATOM 710 N N . SER A 1 89 ? 18.672 -1.332 -21.090 1.00 82.94 89 SER A N 1
ATOM 711 C CA . SER A 1 89 ? 17.369 -1.759 -20.545 1.00 82.94 89 SER A CA 1
ATOM 712 C C . SER A 1 89 ? 17.110 -3.250 -20.702 1.00 82.94 89 SER A C 1
ATOM 714 O O . SER A 1 89 ? 16.579 -3.873 -19.782 1.00 82.94 89 SER A O 1
ATOM 716 N N . TYR A 1 90 ? 17.482 -3.839 -21.841 1.00 87.44 90 TYR A N 1
ATOM 717 C CA . TYR A 1 90 ? 17.36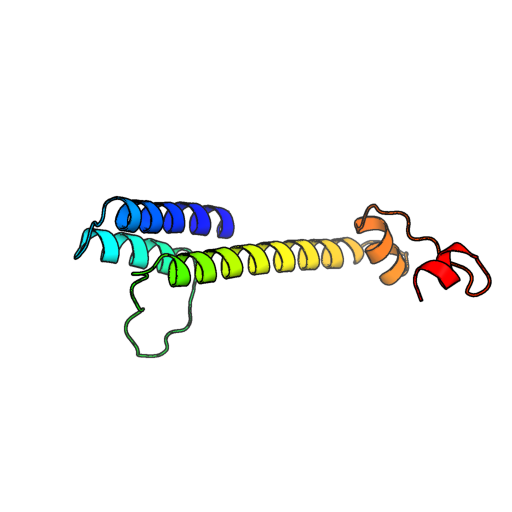9 -5.275 -22.073 1.00 87.44 90 TYR A CA 1
ATOM 718 C C . TYR A 1 90 ? 18.317 -6.082 -21.173 1.00 87.44 90 TYR A C 1
ATOM 720 O O . TYR A 1 90 ? 17.889 -7.046 -20.537 1.00 87.44 90 TYR A O 1
ATOM 728 N N . ARG A 1 91 ? 19.590 -5.679 -21.056 1.00 85.44 91 ARG A N 1
ATOM 729 C CA . ARG A 1 91 ? 20.582 -6.385 -20.223 1.00 85.44 91 ARG A CA 1
ATOM 730 C C . ARG A 1 91 ? 20.199 -6.439 -18.756 1.00 85.44 91 ARG A C 1
ATOM 732 O O . ARG A 1 91 ? 20.356 -7.475 -18.114 1.00 85.44 91 ARG A O 1
ATOM 739 N N . SER A 1 92 ? 19.701 -5.340 -18.217 1.00 83.88 92 SER A N 1
ATOM 740 C CA . SER A 1 92 ? 19.352 -5.237 -16.804 1.00 83.88 92 SER A CA 1
ATOM 741 C C . SER A 1 92 ? 18.108 -6.067 -16.443 1.00 83.88 92 SER A C 1
ATOM 743 O O . SER A 1 92 ? 17.909 -6.370 -15.267 1.00 83.88 92 SER A O 1
ATOM 745 N N . LEU A 1 93 ? 17.310 -6.531 -17.424 1.00 86.50 93 LEU A N 1
ATOM 746 C CA . LEU A 1 93 ? 16.265 -7.547 -17.192 1.00 86.50 93 LEU A CA 1
ATOM 747 C C . LEU A 1 93 ? 16.861 -8.911 -16.814 1.00 86.50 93 LEU A C 1
ATOM 749 O O . LEU A 1 93 ? 16.156 -9.744 -16.246 1.00 86.50 93 LEU A O 1
ATOM 753 N N . ASN A 1 94 ? 18.140 -9.141 -17.142 1.00 84.06 94 ASN A N 1
ATOM 754 C CA . ASN A 1 94 ? 18.864 -10.395 -16.937 1.00 84.06 94 ASN A CA 1
ATOM 755 C C . ASN A 1 94 ?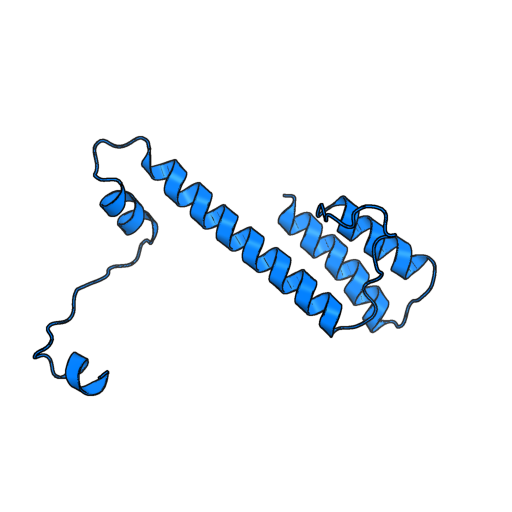 18.065 -11.624 -17.418 1.00 84.06 94 ASN A C 1
ATOM 757 O O . ASN A 1 94 ? 18.004 -12.660 -16.754 1.00 84.06 94 ASN A O 1
ATOM 761 N N . CYS A 1 95 ? 17.402 -11.467 -18.564 1.00 90.81 95 CYS A N 1
ATOM 762 C CA . CYS A 1 95 ? 16.494 -12.434 -19.158 1.00 90.81 95 CYS A CA 1
ATOM 763 C C . CYS A 1 95 ? 16.720 -12.451 -20.672 1.00 90.81 95 CYS A C 1
ATOM 765 O O . CYS A 1 95 ? 16.716 -11.397 -21.306 1.00 90.81 95 CYS A O 1
ATOM 767 N N . GLU A 1 96 ? 16.929 -13.637 -21.247 1.00 91.44 96 GLU A N 1
ATOM 768 C CA . GLU A 1 96 ? 17.101 -13.783 -22.691 1.00 91.44 96 GLU A CA 1
ATOM 769 C C . GLU A 1 96 ? 15.730 -13.795 -23.381 1.00 91.44 96 GLU A C 1
ATOM 771 O O . GLU A 1 96 ? 14.931 -14.712 -23.188 1.00 91.44 96 GLU A O 1
ATOM 776 N N . LEU A 1 97 ? 15.456 -12.769 -24.187 1.00 92.25 97 LEU A N 1
ATOM 777 C CA . LEU A 1 97 ? 14.272 -12.699 -25.038 1.00 92.25 97 LEU A CA 1
ATOM 778 C C . LEU A 1 97 ? 14.685 -13.017 -26.471 1.00 92.25 97 LEU A C 1
ATOM 780 O O . LEU A 1 97 ? 15.423 -12.261 -27.101 1.00 92.25 97 LEU A O 1
ATOM 784 N N . GLN A 1 98 ? 14.175 -14.126 -26.999 1.00 90.88 98 GLN A N 1
ATOM 785 C CA . GLN A 1 98 ? 14.372 -14.504 -28.394 1.00 90.88 98 GLN A CA 1
ATOM 786 C C . GLN A 1 98 ? 13.070 -14.287 -29.177 1.00 90.88 98 GLN A C 1
ATOM 788 O O . GLN A 1 98 ? 12.010 -14.739 -28.734 1.00 90.88 98 GLN A O 1
ATOM 793 N N . PRO A 1 99 ? 13.106 -13.588 -30.326 1.00 90.12 99 PRO A N 1
ATOM 794 C CA . PRO A 1 99 ? 11.921 -13.401 -31.149 1.00 90.12 99 PRO A CA 1
ATOM 795 C C . PRO A 1 99 ? 11.454 -14.742 -31.720 1.00 90.12 99 PRO A C 1
ATOM 797 O O . PRO A 1 99 ? 12.251 -15.514 -32.251 1.00 90.12 99 PRO A O 1
ATOM 800 N N . LEU A 1 100 ? 10.149 -15.002 -31.640 1.00 92.25 100 LEU A N 1
ATOM 801 C CA . LEU A 1 100 ? 9.551 -16.214 -32.185 1.00 92.25 100 LEU A CA 1
ATOM 802 C C . LEU A 1 100 ? 9.094 -15.991 -33.630 1.00 92.25 100 LEU A C 1
ATOM 804 O O . LEU A 1 100 ? 8.388 -15.025 -33.934 1.00 92.25 100 LEU A O 1
ATOM 808 N N . GLU A 1 101 ? 9.466 -16.900 -34.527 1.00 92.50 101 GLU A N 1
ATOM 809 C CA . GLU A 1 101 ? 9.010 -16.850 -35.913 1.00 92.50 101 GLU A CA 1
ATOM 810 C C . GLU A 1 101 ? 7.510 -17.140 -36.007 1.00 92.50 101 GLU A C 1
ATOM 812 O O . GLU A 1 101 ? 7.016 -18.126 -35.458 1.00 92.50 101 GLU A O 1
ATOM 817 N N . LYS A 1 102 ? 6.785 -16.320 -36.778 1.00 88.88 102 LYS A N 1
ATOM 818 C CA . LYS A 1 102 ? 5.331 -16.468 -36.976 1.00 88.88 102 LYS A CA 1
ATOM 819 C C . LYS A 1 102 ? 4.930 -17.815 -37.583 1.00 88.88 102 LYS A C 1
ATOM 821 O O . LYS A 1 102 ? 3.806 -18.258 -37.392 1.00 88.88 102 LYS A O 1
ATOM 826 N N . ALA A 1 103 ? 5.832 -18.429 -38.349 1.00 88.50 103 ALA A N 1
ATOM 827 C CA . ALA A 1 103 ? 5.607 -19.727 -38.973 1.00 88.50 103 ALA A CA 1
ATOM 828 C C . ALA A 1 103 ? 5.836 -20.903 -38.012 1.00 88.50 103 ALA A C 1
ATOM 830 O O . ALA A 1 103 ? 5.445 -22.018 -38.342 1.00 88.50 103 ALA A O 1
ATOM 831 N N . SER A 1 104 ? 6.456 -20.674 -36.849 1.00 91.06 104 SER A N 1
ATOM 832 C CA . SER A 1 104 ? 6.751 -21.744 -35.899 1.00 91.06 104 SER A CA 1
ATOM 833 C C . SER A 1 104 ? 5.476 -22.334 -35.300 1.00 91.06 104 SER A C 1
ATOM 835 O O . SER A 1 104 ? 4.511 -21.621 -35.014 1.00 91.06 104 SER A O 1
ATOM 837 N N . ASP A 1 105 ? 5.506 -23.638 -35.043 1.00 87.69 105 ASP A N 1
ATOM 838 C CA . ASP A 1 105 ? 4.395 -24.345 -34.401 1.00 87.69 105 ASP A CA 1
ATOM 839 C C . ASP A 1 105 ? 4.098 -23.769 -33.010 1.00 87.69 105 ASP A C 1
ATOM 841 O O . ASP A 1 105 ? 2.944 -23.656 -32.608 1.00 87.69 105 ASP A O 1
ATOM 845 N N . VAL A 1 106 ? 5.136 -23.319 -32.296 1.00 85.81 106 VAL A N 1
ATOM 846 C CA . VAL A 1 106 ? 4.998 -22.663 -30.988 1.00 85.81 106 VAL A CA 1
ATOM 847 C C . VAL A 1 106 ? 4.183 -21.374 -31.106 1.00 85.81 106 VAL A C 1
ATOM 849 O O . VAL A 1 106 ? 3.334 -21.113 -30.259 1.00 85.81 106 VAL A O 1
ATOM 852 N N . PHE A 1 107 ? 4.384 -20.586 -32.168 1.00 88.31 107 PHE A N 1
ATOM 853 C CA . PHE A 1 107 ? 3.598 -19.373 -32.391 1.00 88.31 107 PHE A CA 1
ATOM 854 C C . PHE A 1 107 ? 2.136 -19.711 -32.701 1.00 88.31 107 PHE A C 1
ATOM 856 O O . PHE A 1 107 ? 1.244 -19.076 -32.148 1.00 88.31 107 PHE A O 1
ATOM 863 N N . GLN A 1 108 ? 1.890 -20.735 -33.526 1.00 83.38 108 GLN A N 1
ATOM 864 C CA . GLN A 1 108 ? 0.537 -21.173 -33.901 1.00 83.38 108 GLN A CA 1
ATOM 865 C C . GLN A 1 108 ? -0.260 -21.754 -32.725 1.00 83.38 108 GLN A C 1
ATOM 867 O O . GLN A 1 108 ? -1.479 -21.635 -32.689 1.00 83.38 108 GLN A O 1
ATOM 872 N N . VAL A 1 109 ? 0.412 -22.384 -31.758 1.00 87.00 109 VAL A N 1
ATOM 873 C CA . VAL A 1 109 ? -0.231 -22.902 -30.538 1.00 87.00 109 VAL A CA 1
ATOM 874 C C . VAL A 1 109 ? -0.602 -21.774 -29.566 1.00 87.00 109 VAL A C 1
ATOM 876 O O . VAL A 1 109 ? -1.538 -21.924 -28.782 1.00 87.00 109 VAL A O 1
ATOM 879 N N . CYS A 1 110 ? 0.120 -20.650 -29.596 1.00 73.00 110 CYS A N 1
ATOM 880 C CA . CYS A 1 110 ? -0.114 -19.502 -28.715 1.00 73.00 110 CYS A CA 1
ATOM 881 C C . CYS A 1 110 ? -1.025 -18.415 -29.314 1.00 73.00 110 CYS A C 1
ATOM 883 O O . CYS A 1 110 ? -1.386 -17.487 -28.586 1.00 73.00 110 CYS A O 1
ATOM 885 N N . SER A 1 111 ? -1.361 -18.499 -30.606 1.00 60.84 111 SER A N 1
ATOM 886 C CA . SER A 1 111 ? -2.271 -17.585 -31.315 1.00 60.84 111 SER A CA 1
ATOM 887 C C . SER A 1 111 ? -3.723 -18.038 -31.239 1.00 60.84 111 SER A C 1
ATOM 889 O O . SER A 1 111 ? -4.588 -17.174 -30.980 1.00 60.84 111 SER A O 1
#

Radius of gyration: 21.52 Å; Cα contacts (8 Å, |Δi|>4): 68; chains: 1; bounding box: 39×44×59 Å

Mean predicted aligned error: 9.96 Å

Foldseek 3Di:
DLLVQLVVLLVQLVVCQVVVNDDPSQVVSQVSNCVSPPDDPDPDDDDGDNDPVSSVVSVVVSVVVVVVVVVVVQQVVQVPDPDDSVVSSVVSVVDDDDDDDCPDPVNVVVD

Organism: Micrurus corallinus (NCBI:txid54390)

Nearest PDB structures (foldseek):
  8he8-assembly3_C  TM=9.024E-01  e=8.460E-09  Homo sapiens
  8hks-assembly1_A  TM=9.014E-01  e=1.124E-08  Homo sapiens
  4zzy-assembly1_A  TM=7.717E-01  e=1.820E-09  Homo sapiens
  7r59-assembly1_A  TM=8.569E-01  e=1.986E-08  Homo sapiens
  3kcz-assembly2_B  TM=8.944E-01  e=3.932E-08  Homo sapiens

InterPro domains:
  IPR004102 Poly(ADP-ribose) polymerase, regulatory domain [PF02877] (1-90)
  IPR004102 Poly(ADP-ribose) polymerase, regulatory domain [PS51060] (1-76)
  IPR012317 Poly(ADP-ribose) polymerase, catalytic domain [PS51059] (84-111)
  IPR036616 Poly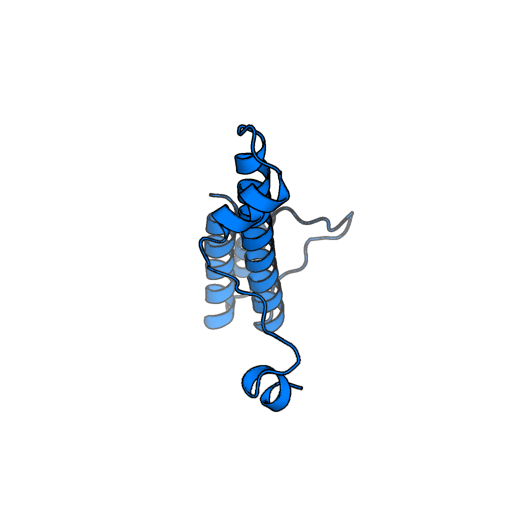(ADP-ribose) polymerase, regulatory domain superfamily [G3DSA:1.20.142.10] (1-93)
  IPR036616 Poly(ADP-ribose) polymerase, regulatory domain superfamily [SSF47587] (1-91)
  IPR050800 ADP-ribosyltransferase diphtheria toxin-like [PTHR10459] (1-109)

Solvent-accessible surface area (backbone atoms only — not comparable to full-atom values): 6706 Å² total; per-residue (Å²): 109,57,65,62,49,27,53,56,27,46,51,48,38,49,51,24,58,75,70,68,48,61,68,67,63,37,49,51,27,40,49,51,24,48,70,52,43,83,74,89,56,81,93,50,80,80,80,76,74,84,45,73,65,55,48,49,55,52,51,51,50,51,49,53,53,50,51,52,52,50,54,52,53,54,63,61,67,38,78,80,56,101,60,58,64,68,59,42,57,46,57,76,64,76,60,92,83,77,88,77,56,81,86,37,69,70,45,61,74,74,106

Sequence (111 aa):
EQIQAGYRSLQKVEACLKWSQTGSVLLEACNEFYTRIPHDFGLKTPPLIKTLKELQEKAQLLEALSEIRIGIKHVQSEQLDLEHPLDQSYRSLNCELQPLEKASDVFQVCS

pLDDT: mean 90.31, std 9.79, range [55.31, 98.31]